Protein AF-A0A5N5SJR6-F1 (afdb_monomer_lite)

Radius of gyration: 28.62 Å; chains: 1; bounding box: 42×32×84 Å

Organism: NCBI:txid96803

Structure (mmCIF, N/CA/C/O backbone):
data_AF-A0A5N5SJR6-F1
#
_entry.id   AF-A0A5N5SJR6-F1
#
loop_
_atom_site.group_PDB
_atom_site.id
_atom_site.type_symbol
_atom_site.label_atom_id
_atom_site.label_alt_id
_atom_site.label_comp_id
_atom_site.label_asym_id
_atom_site.label_entity_id
_atom_site.label_seq_id
_atom_site.pdbx_PDB_ins_code
_atom_site.Cartn_x
_atom_site.Cartn_y
_atom_site.Cartn_z
_atom_site.occupancy
_atom_site.B_iso_or_equiv
_atom_site.auth_seq_id
_atom_site.auth_comp_id
_atom_site.auth_asym_id
_atom_site.auth_atom_id
_atom_site.pdbx_PDB_model_num
ATOM 1 N N . VAL A 1 1 ? -11.155 3.403 -14.614 1.00 34.84 1 VAL A N 1
ATOM 2 C CA . VAL A 1 1 ? -11.148 4.800 -14.122 1.00 34.84 1 VAL A CA 1
ATOM 3 C C . VAL A 1 1 ? -11.220 4.784 -12.597 1.00 34.84 1 VAL A C 1
ATOM 5 O O . VAL A 1 1 ? -12.300 4.815 -12.040 1.00 34.84 1 VAL A O 1
ATOM 8 N N . PHE A 1 2 ? -10.085 4.640 -11.911 1.00 34.28 2 PHE A N 1
ATOM 9 C CA . PHE A 1 2 ? -9.982 4.849 -10.456 1.00 34.28 2 PHE A CA 1
ATOM 10 C C . PHE A 1 2 ? -8.708 5.648 -10.186 1.00 34.28 2 PHE A C 1
ATOM 12 O O . PHE A 1 2 ? -7.776 5.203 -9.528 1.00 34.28 2 PHE A O 1
ATOM 19 N N . SER A 1 3 ? -8.651 6.829 -10.795 1.00 40.31 3 SER A N 1
ATOM 20 C CA . SER A 1 3 ? -7.681 7.877 -10.502 1.00 40.31 3 SER A CA 1
ATOM 21 C C . SER A 1 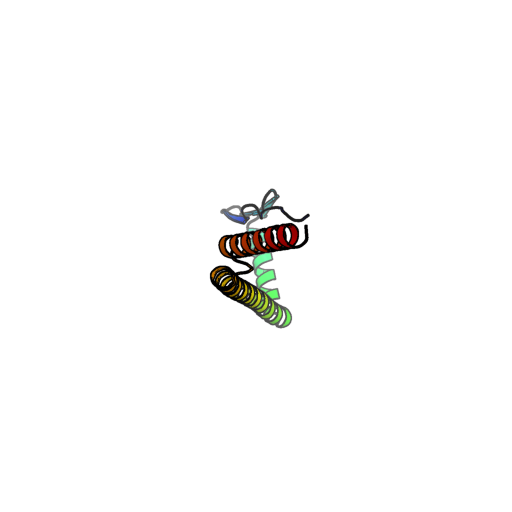3 ? -8.368 8.925 -9.631 1.00 40.31 3 SER A C 1
ATOM 23 O O . SER A 1 3 ? -8.625 10.044 -10.059 1.00 40.31 3 SER A O 1
ATOM 25 N N . SER A 1 4 ? -8.734 8.547 -8.411 1.00 44.34 4 SER A N 1
ATOM 26 C CA . SER A 1 4 ? -8.977 9.519 -7.351 1.00 44.34 4 SER A CA 1
ATOM 27 C C . SER A 1 4 ? -7.799 9.391 -6.407 1.00 44.34 4 SER A C 1
ATOM 29 O O . SER A 1 4 ? -7.738 8.437 -5.628 1.00 44.34 4 SER A O 1
ATOM 31 N N . SER A 1 5 ? -6.832 10.300 -6.540 1.00 51.78 5 SER A N 1
ATOM 32 C CA . SER A 1 5 ? -5.755 10.474 -5.569 1.00 51.78 5 SER A CA 1
ATOM 33 C C . SER A 1 5 ? -6.356 10.380 -4.165 1.00 51.78 5 SER A C 1
ATOM 35 O O . SER A 1 5 ? -7.352 11.066 -3.908 1.00 51.78 5 SER A O 1
ATOM 37 N N . PRO A 1 6 ? -5.845 9.508 -3.279 1.00 59.78 6 PRO A N 1
ATOM 38 C CA . PRO A 1 6 ? -6.377 9.411 -1.934 1.00 59.78 6 PRO A CA 1
ATOM 39 C C . PRO A 1 6 ? -6.119 10.766 -1.282 1.00 59.78 6 PRO A C 1
ATOM 41 O O . PRO A 1 6 ? -4.972 11.131 -1.032 1.00 59.78 6 PRO A O 1
ATOM 44 N N . GLY A 1 7 ? -7.174 11.561 -1.099 1.00 63.53 7 GLY A N 1
ATOM 45 C CA . GLY A 1 7 ? -7.057 12.811 -0.364 1.00 63.53 7 GLY A CA 1
ATOM 46 C C . GLY A 1 7 ? -6.506 12.541 1.041 1.00 63.53 7 GLY A C 1
ATOM 47 O O . GLY A 1 7 ? -6.504 11.388 1.496 1.00 63.53 7 GLY A O 1
ATOM 48 N N . PRO A 1 8 ? -6.016 13.580 1.731 1.00 66.44 8 PRO A N 1
ATOM 49 C CA . PRO A 1 8 ? -5.379 13.414 3.027 1.00 66.44 8 PRO A CA 1
ATOM 50 C C . PRO A 1 8 ? -6.318 12.645 3.962 1.00 66.44 8 PRO A C 1
ATOM 52 O O . PRO A 1 8 ? -7.491 12.983 4.121 1.00 66.44 8 PRO A O 1
ATOM 55 N N . THR A 1 9 ? -5.805 11.540 4.499 1.00 82.56 9 THR A N 1
ATOM 56 C CA . THR A 1 9 ? -6.518 10.703 5.460 1.00 82.56 9 THR A CA 1
ATOM 57 C C . THR A 1 9 ? -5.904 10.959 6.820 1.00 82.56 9 THR A C 1
ATOM 59 O O . THR A 1 9 ? -4.801 10.491 7.094 1.00 82.56 9 THR A O 1
ATOM 62 N N . TYR A 1 10 ? -6.598 11.722 7.655 1.00 86.62 10 TYR A N 1
ATOM 63 C CA . TYR A 1 10 ? -6.167 12.020 9.016 1.00 86.62 10 TYR A CA 1
ATOM 64 C C . TYR A 1 10 ? -7.359 11.978 9.968 1.00 86.62 10 TYR A C 1
ATOM 66 O O . TYR A 1 10 ? -8.518 12.063 9.556 1.00 86.62 10 TYR A O 1
ATOM 74 N N . ALA A 1 11 ? -7.062 11.799 11.251 1.00 88.31 11 ALA A N 1
ATOM 75 C CA . ALA A 1 11 ? -8.048 11.815 12.316 1.00 88.31 11 ALA A CA 1
ATOM 76 C C . ALA A 1 11 ? -7.647 12.870 13.346 1.00 88.31 11 ALA A C 1
ATOM 78 O O . ALA A 1 11 ? -6.474 12.970 13.704 1.00 88.31 11 ALA A O 1
ATOM 79 N N . ILE A 1 12 ? -8.623 13.646 13.802 1.00 91.12 12 ILE A N 1
ATOM 80 C CA . ILE A 1 12 ? -8.474 14.620 14.877 1.00 9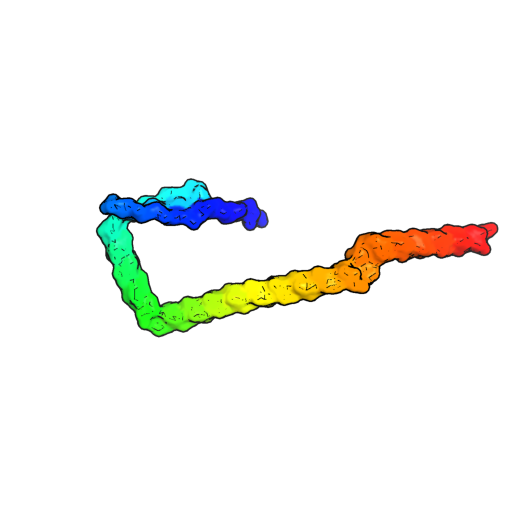1.12 12 ILE A CA 1
ATOM 81 C C . ILE A 1 12 ? -9.135 14.018 16.112 1.00 91.12 12 ILE A C 1
ATOM 83 O O . ILE A 1 12 ? -10.311 13.660 16.067 1.00 91.12 12 ILE A O 1
ATOM 87 N N . LEU A 1 13 ? -8.373 13.894 17.197 1.00 89.94 13 LEU A N 1
ATOM 88 C CA . LEU A 1 13 ? -8.883 13.513 18.511 1.00 89.94 13 LEU A CA 1
ATOM 89 C C . LEU A 1 13 ? -9.139 14.782 19.321 1.00 89.94 13 LEU A C 1
ATOM 91 O O . LEU A 1 13 ? -8.217 15.562 19.554 1.00 89.94 13 LEU A O 1
ATOM 95 N N . SER A 1 14 ? -10.380 14.975 19.749 1.00 89.38 14 SER A N 1
ATOM 96 C CA . SER A 1 14 ? -10.786 16.020 20.684 1.00 89.38 14 SER A CA 1
ATOM 97 C C . SER A 1 14 ? -11.376 15.394 21.951 1.00 89.38 14 SER A C 1
ATOM 99 O O . SER A 1 14 ? -11.602 14.186 22.023 1.00 89.38 14 SER A O 1
ATOM 101 N N . LYS A 1 15 ? -11.640 16.228 22.962 1.00 85.75 15 LYS A N 1
ATOM 102 C CA . LYS A 1 15 ? -12.326 15.825 24.203 1.00 85.75 15 LYS A CA 1
ATOM 103 C C . LYS A 1 15 ? -13.805 15.462 23.981 1.00 85.75 15 LYS A C 1
ATOM 105 O O . LYS A 1 15 ? -14.448 14.900 24.857 1.00 85.75 15 LYS A O 1
ATOM 110 N N . GLU A 1 16 ? -14.359 15.827 22.832 1.00 87.88 16 GLU A N 1
ATOM 111 C CA . GLU A 1 16 ? -15.759 15.568 22.481 1.00 87.88 16 GLU A CA 1
ATOM 112 C C . GLU A 1 16 ? -15.885 14.306 21.616 1.00 87.88 16 GLU A C 1
ATOM 114 O O . GLU A 1 16 ? -16.909 13.617 21.637 1.00 87.88 16 GLU A O 1
ATOM 119 N N . GLY A 1 17 ? -14.832 13.957 20.874 1.00 90.31 17 GLY A N 1
ATOM 120 C CA . GLY A 1 17 ? -14.838 12.787 20.015 1.00 90.31 17 GLY A CA 1
ATOM 121 C C . GLY A 1 17 ? -13.698 12.746 19.010 1.00 90.31 17 GLY A C 1
ATOM 122 O O . GLY A 1 17 ? -12.676 13.416 19.138 1.00 90.31 17 GLY A O 1
ATOM 123 N N . VAL A 1 18 ? -13.882 11.913 17.991 1.00 91.19 18 VAL A N 1
ATOM 124 C CA . VAL A 1 18 ? -12.918 11.707 16.914 1.00 91.19 18 VAL A CA 1
ATOM 125 C C . VAL A 1 18 ? -13.543 12.126 15.594 1.00 91.19 18 VAL A C 1
ATOM 127 O O . VAL A 1 18 ? -14.553 11.566 15.167 1.00 91.19 18 VAL A O 1
ATOM 130 N N . THR A 1 19 ? -12.901 13.074 14.916 1.00 92.62 19 THR A N 1
ATOM 131 C CA . THR A 1 19 ? -13.261 13.486 13.557 1.00 92.62 19 THR A CA 1
ATOM 132 C C . THR A 1 19 ? -12.317 12.817 12.576 1.00 92.62 19 THR A C 1
ATOM 134 O O . THR A 1 19 ? -11.111 13.064 12.591 1.00 92.62 19 THR A O 1
ATOM 137 N N . ARG A 1 20 ? -12.845 11.970 11.698 1.00 88.38 20 ARG A N 1
ATOM 138 C CA . ARG A 1 20 ? -12.086 11.303 10.644 1.00 88.38 20 ARG A CA 1
ATOM 139 C C . ARG A 1 20 ? -12.334 12.001 9.317 1.00 88.38 20 ARG A C 1
ATOM 141 O O . ARG A 1 20 ? -13.466 12.079 8.854 1.00 88.38 20 ARG A O 1
ATOM 148 N N . VAL A 1 21 ? -11.258 12.431 8.668 1.00 88.50 21 VAL A N 1
ATOM 149 C CA . VAL A 1 21 ? -11.300 12.988 7.316 1.00 88.50 21 VAL A CA 1
ATOM 150 C C . VAL A 1 21 ? -10.750 11.944 6.349 1.00 88.50 21 VAL A C 1
ATOM 152 O O . VAL A 1 21 ? -9.632 11.457 6.511 1.00 88.50 21 VAL A O 1
ATOM 155 N N . PHE A 1 22 ? -11.550 11.560 5.356 1.00 85.88 22 PHE A N 1
ATOM 156 C CA . PHE A 1 22 ? -11.159 10.654 4.279 1.00 85.88 22 PHE A CA 1
ATOM 157 C C . PHE A 1 22 ? -11.477 11.292 2.926 1.00 85.88 22 PHE A C 1
ATOM 159 O O . PHE A 1 22 ? -12.584 11.177 2.389 1.00 85.88 22 PHE A O 1
ATOM 166 N N . GLY A 1 23 ? -10.492 11.997 2.366 1.00 84.38 23 GLY A N 1
ATOM 167 C CA . GLY A 1 23 ? -10.669 12.748 1.128 1.00 84.38 23 GLY A CA 1
ATOM 168 C C . GLY A 1 23 ? -11.720 13.845 1.288 1.00 84.38 23 GLY A C 1
ATOM 169 O O . GLY A 1 23 ? -11.471 14.834 1.962 1.00 84.38 23 GLY A O 1
ATOM 170 N N . LYS A 1 24 ? -12.889 13.672 0.661 1.00 81.69 24 LYS A N 1
ATOM 171 C CA . LYS A 1 24 ? -14.019 14.617 0.754 1.00 81.69 24 LYS A CA 1
ATOM 172 C C . LYS A 1 24 ? -15.053 14.248 1.826 1.00 81.69 24 LYS A C 1
ATOM 174 O O . LYS A 1 24 ? -16.037 14.961 1.976 1.00 81.69 24 LYS A O 1
ATOM 179 N N . LYS A 1 25 ? -14.876 13.122 2.524 1.00 84.94 25 LYS A N 1
ATOM 180 C CA . LYS A 1 25 ? -15.792 12.670 3.578 1.00 84.94 25 LYS A CA 1
ATOM 181 C C . LYS A 1 25 ? -15.242 13.049 4.945 1.00 84.94 25 LYS A C 1
ATOM 183 O O . LYS A 1 25 ? -14.057 12.836 5.201 1.00 84.94 25 LYS A O 1
ATOM 188 N N . VAL A 1 26 ? -16.108 13.584 5.795 1.00 87.75 26 VAL A N 1
ATOM 189 C CA . VAL A 1 26 ? -15.813 13.907 7.190 1.00 87.75 26 VAL A CA 1
ATOM 190 C C . VAL A 1 26 ? -16.833 13.170 8.041 1.00 87.75 26 VAL A C 1
ATOM 192 O O . VAL A 1 26 ? -18.025 13.436 7.927 1.00 87.75 26 VAL A O 1
ATOM 195 N N . ASP A 1 27 ? -16.353 12.247 8.866 1.00 89.38 27 ASP A N 1
ATOM 196 C CA . ASP A 1 27 ? -17.174 11.484 9.799 1.00 89.38 27 ASP A CA 1
ATOM 197 C C . ASP A 1 27 ? -16.801 11.895 11.226 1.00 89.38 27 ASP A C 1
ATOM 199 O O . ASP A 1 27 ? -15.616 11.964 11.562 1.00 89.38 27 ASP A O 1
ATOM 203 N N . PHE A 1 28 ? -17.796 12.151 12.072 1.00 91.31 28 PHE A N 1
ATOM 204 C CA . PHE A 1 28 ? -17.595 12.431 13.493 1.00 91.31 28 PHE A CA 1
ATOM 205 C C . PHE A 1 28 ? -18.162 11.295 14.339 1.00 91.31 28 PHE A C 1
ATOM 207 O O . PHE A 1 28 ? -19.283 10.836 14.116 1.00 91.31 28 PHE A O 1
ATOM 214 N N . VAL A 1 29 ? -17.384 10.849 15.321 1.00 91.62 29 VAL A N 1
ATOM 215 C CA . VAL A 1 29 ? -17.781 9.828 16.291 1.00 91.62 29 VAL A CA 1
ATOM 216 C C . VAL A 1 29 ? -17.600 10.410 17.684 1.00 91.62 29 VAL A C 1
ATOM 218 O O . VAL A 1 29 ? -16.521 10.903 18.009 1.00 91.62 29 VAL A O 1
ATOM 221 N N . THR A 1 30 ? -18.639 10.339 18.515 1.00 93.38 30 THR A N 1
ATOM 222 C CA . THR A 1 30 ? -18.567 10.794 19.910 1.00 93.38 30 THR A CA 1
ATOM 223 C C . THR A 1 30 ? -17.544 9.979 20.699 1.00 93.38 30 THR A C 1
ATOM 225 O O . THR A 1 30 ? -17.277 8.813 20.388 1.00 93.38 30 THR A O 1
ATOM 228 N N . GLN A 1 31 ? -16.967 10.574 21.744 1.00 91.56 31 GLN A N 1
ATOM 229 C CA . GLN A 1 31 ? -15.929 9.909 22.533 1.00 91.56 31 GLN A CA 1
ATOM 230 C C . GLN A 1 31 ? -16.401 8.582 23.154 1.00 91.56 31 GLN A C 1
ATOM 232 O O . GLN A 1 31 ? -15.676 7.590 23.105 1.00 91.56 31 GLN A O 1
ATOM 237 N N . GLU A 1 32 ? -17.622 8.536 23.687 1.00 91.88 32 GLU A N 1
ATOM 238 C CA . GLU A 1 32 ? -18.213 7.331 24.287 1.00 91.88 32 GLU A CA 1
ATOM 239 C C . GLU A 1 32 ? -18.303 6.187 23.275 1.00 91.88 32 GLU A C 1
ATOM 241 O O . GLU A 1 32 ? -17.773 5.095 23.499 1.00 91.88 32 GLU A O 1
ATOM 246 N N . ARG A 1 33 ? -18.878 6.478 22.105 1.00 92.75 33 ARG A N 1
ATOM 247 C CA . ARG A 1 33 ? -19.014 5.513 21.017 1.00 92.75 33 ARG A CA 1
ATOM 248 C C . ARG A 1 33 ? -17.654 5.041 20.512 1.00 92.75 33 ARG A C 1
ATOM 250 O O . ARG A 1 33 ? -17.458 3.848 20.293 1.00 92.75 33 ARG A O 1
ATOM 257 N N . PHE A 1 34 ? -16.687 5.946 20.380 1.00 90.06 34 PHE A N 1
ATOM 258 C CA . PHE A 1 34 ? -15.335 5.595 19.952 1.00 90.06 34 PHE A CA 1
ATOM 259 C C . PHE A 1 34 ? -14.647 4.634 20.936 1.00 90.06 34 PHE A C 1
ATOM 261 O O . PHE A 1 34 ? -13.973 3.684 20.523 1.00 90.06 34 PHE A O 1
ATOM 268 N N . ILE A 1 35 ? -14.839 4.839 22.242 1.00 91.75 35 ILE A N 1
ATOM 269 C CA . ILE A 1 35 ? -14.316 3.945 23.283 1.00 91.75 35 ILE A CA 1
ATOM 270 C C . ILE A 1 35 ? -14.959 2.557 23.174 1.00 91.75 35 ILE A C 1
ATOM 272 O O . ILE A 1 35 ? -14.253 1.546 23.258 1.00 91.75 35 ILE A O 1
ATOM 276 N N . GLU A 1 36 ? -16.274 2.480 22.974 1.00 94.19 36 GLU A N 1
ATOM 277 C CA . GLU A 1 36 ? -16.989 1.209 22.810 1.00 94.19 36 GLU A CA 1
ATOM 278 C C . GLU A 1 36 ? -16.556 0.449 21.556 1.00 94.19 36 GLU A C 1
ATOM 280 O O . GLU A 1 36 ? -16.191 -0.729 21.641 1.00 94.19 36 GLU A O 1
ATOM 285 N N . GLU A 1 37 ? -16.506 1.129 20.411 1.00 91.94 37 GLU A N 1
ATOM 286 C CA . GLU A 1 37 ? -16.038 0.558 19.148 1.00 91.94 37 GLU A CA 1
ATOM 287 C C . GLU A 1 37 ? -14.595 0.049 19.281 1.00 91.94 37 GLU A C 1
ATOM 289 O O . GLU A 1 37 ? -14.273 -1.055 18.834 1.00 91.94 37 GLU A O 1
ATOM 294 N N . THR A 1 38 ? -13.737 0.786 19.994 1.00 90.19 38 THR A N 1
ATOM 295 C CA . THR A 1 38 ? -12.356 0.370 20.274 1.00 90.19 38 THR A CA 1
ATOM 296 C C . THR A 1 38 ? -12.302 -0.875 21.163 1.00 90.19 38 THR A C 1
ATOM 298 O O . THR A 1 38 ? -11.529 -1.802 20.896 1.00 90.19 38 THR A O 1
ATOM 301 N N . LYS A 1 39 ? -13.133 -0.958 22.212 1.00 94.56 39 LYS A N 1
ATOM 302 C CA . LYS A 1 39 ? -13.234 -2.159 23.062 1.00 94.56 39 LYS A CA 1
ATOM 303 C C . LYS A 1 39 ? -13.686 -3.369 22.246 1.00 94.56 39 LYS A C 1
ATOM 305 O O . LYS A 1 39 ? -13.094 -4.443 22.379 1.00 94.56 39 LYS A O 1
ATOM 310 N N . PHE A 1 40 ? -14.694 -3.203 21.394 1.00 92.44 40 PHE A N 1
ATOM 311 C CA . PHE A 1 40 ? -15.204 -4.272 20.539 1.00 92.44 40 PHE A CA 1
ATOM 312 C C . PHE A 1 40 ? -14.152 -4.733 19.525 1.00 92.44 40 PHE A C 1
ATOM 314 O O . PHE A 1 40 ? -13.868 -5.929 19.423 1.00 92.44 40 PHE A O 1
ATOM 321 N N . PHE A 1 41 ? -13.482 -3.790 18.862 1.00 89.88 41 PHE A N 1
ATOM 322 C CA . PHE A 1 41 ? -12.380 -4.071 17.946 1.00 89.88 41 PHE A CA 1
ATOM 323 C C . PHE A 1 41 ? -11.256 -4.863 18.628 1.00 89.88 41 PHE A C 1
ATOM 325 O O . PHE A 1 41 ? -10.776 -5.867 18.096 1.00 89.88 41 PHE A O 1
ATOM 332 N N . ASN A 1 42 ? -10.879 -4.474 19.849 1.00 89.38 42 ASN A N 1
ATOM 333 C CA . ASN A 1 42 ? -9.864 -5.182 20.624 1.00 89.38 42 ASN A CA 1
ATOM 334 C C . ASN A 1 42 ? -10.276 -6.617 20.976 1.00 89.38 42 ASN A C 1
ATOM 336 O O . ASN A 1 42 ? -9.417 -7.499 20.991 1.00 89.38 42 ASN A O 1
ATOM 340 N N . ARG A 1 43 ? -11.566 -6.877 21.230 1.00 91.94 43 ARG A N 1
ATOM 341 C CA . ARG A 1 43 ? -12.087 -8.238 21.446 1.00 91.94 43 ARG A CA 1
ATOM 342 C C . ARG A 1 43 ? -12.044 -9.060 20.161 1.00 91.94 43 ARG A C 1
ATOM 344 O O . ARG A 1 43 ? -11.513 -10.167 20.183 1.00 91.94 43 ARG A O 1
ATOM 351 N N . LEU A 1 44 ? -12.506 -8.507 19.038 1.00 89.06 44 LEU A N 1
ATOM 352 C CA . LEU A 1 44 ? -12.453 -9.181 17.736 1.00 89.06 44 LEU A CA 1
ATOM 353 C C . LEU A 1 44 ? -11.022 -9.544 17.334 1.00 89.06 44 LEU A C 1
ATOM 355 O O . LEU A 1 44 ? -10.768 -10.645 16.854 1.00 89.06 44 LEU A O 1
ATOM 359 N N . ARG A 1 45 ? -10.058 -8.655 17.593 1.00 85.38 45 ARG A N 1
ATOM 360 C CA . ARG A 1 45 ? -8.645 -8.888 17.268 1.00 85.38 45 ARG A CA 1
ATOM 361 C C . ARG A 1 45 ? -8.031 -10.073 18.027 1.00 85.38 45 ARG A C 1
ATOM 363 O O . ARG A 1 45 ? -7.045 -10.635 17.556 1.00 85.38 45 ARG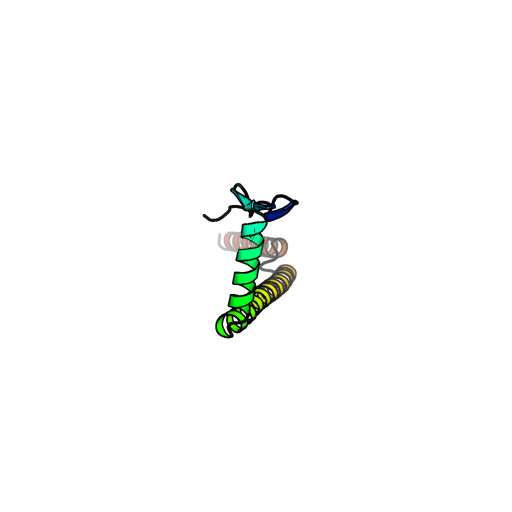 A O 1
ATOM 370 N N . LYS A 1 46 ? -8.596 -10.466 19.178 1.00 87.75 46 LYS A N 1
ATOM 371 C CA . LYS A 1 46 ? -8.153 -11.648 19.942 1.00 87.75 46 LYS A CA 1
ATOM 372 C C . LYS A 1 46 ? -8.588 -12.967 19.304 1.00 87.75 46 LYS A C 1
ATOM 374 O O . LYS A 1 46 ? -7.983 -13.994 19.590 1.00 87.75 46 LYS A O 1
ATOM 379 N N . ILE A 1 47 ? -9.603 -12.958 18.441 1.00 91.62 47 ILE A N 1
ATOM 380 C CA . ILE A 1 47 ? -10.043 -14.162 17.735 1.00 91.62 47 ILE A CA 1
ATOM 381 C C . ILE A 1 47 ? -8.928 -14.588 16.773 1.00 91.62 47 ILE A C 1
ATOM 383 O O . ILE A 1 47 ? -8.483 -13.815 15.919 1.00 91.62 47 ILE A O 1
ATOM 387 N N . ASN A 1 48 ? -8.491 -15.843 16.899 1.00 87.50 48 ASN A N 1
ATOM 388 C CA . ASN A 1 48 ? -7.348 -16.385 16.163 1.00 87.50 48 ASN A CA 1
ATOM 389 C C . ASN A 1 48 ? -7.463 -16.187 14.647 1.00 87.50 48 ASN A C 1
ATOM 391 O O . ASN A 1 48 ? -6.485 -15.797 14.011 1.00 87.50 48 ASN A O 1
ATOM 395 N N . PHE A 1 49 ? -8.657 -16.375 14.081 1.00 90.12 49 PHE A N 1
ATOM 396 C CA . PHE A 1 49 ? -8.918 -16.137 12.662 1.00 90.12 49 PHE A CA 1
ATOM 397 C C . PHE A 1 49 ? -8.497 -14.727 12.221 1.00 90.12 49 PHE A C 1
ATOM 399 O O . PHE A 1 49 ? -7.705 -14.578 11.288 1.00 90.12 49 PHE A O 1
ATOM 406 N N . PHE A 1 50 ? -8.958 -13.689 12.929 1.00 84.25 50 PHE A N 1
ATOM 407 C CA . PHE A 1 50 ? -8.608 -12.308 12.604 1.00 84.25 50 PHE A CA 1
ATOM 408 C C . PHE A 1 50 ? -7.122 -12.034 12.833 1.00 84.25 50 PHE A C 1
ATOM 410 O O . PHE A 1 50 ? -6.507 -11.357 12.012 1.00 84.25 50 PHE A O 1
ATOM 417 N N . ARG A 1 51 ? -6.510 -12.608 13.876 1.00 84.44 51 ARG A N 1
ATOM 418 C CA . ARG A 1 51 ? -5.063 -12.489 14.119 1.00 84.44 51 ARG A CA 1
ATOM 419 C C . ARG A 1 51 ? -4.240 -13.014 12.938 1.00 84.44 51 ARG A C 1
ATOM 421 O O . ARG A 1 51 ? -3.375 -12.300 12.429 1.00 84.44 51 ARG A O 1
ATOM 428 N N . TYR A 1 52 ? -4.535 -14.226 12.464 1.00 88.75 52 TYR A N 1
ATOM 429 C CA . TYR A 1 52 ? -3.845 -14.814 11.311 1.00 88.75 52 TYR A CA 1
ATOM 430 C C . TYR A 1 52 ? -4.141 -14.057 10.017 1.00 88.75 52 TYR A C 1
ATOM 432 O O . TYR A 1 52 ? -3.238 -13.838 9.208 1.00 88.75 52 TYR A O 1
ATOM 440 N N . TYR A 1 53 ? -5.382 -13.605 9.835 1.00 89.50 53 TYR A N 1
ATOM 441 C CA . TYR A 1 53 ? -5.760 -12.802 8.680 1.00 89.50 53 TYR A CA 1
ATOM 442 C C . TYR A 1 53 ? -4.995 -11.476 8.625 1.00 89.50 53 TYR A C 1
ATOM 444 O O . TYR A 1 53 ? -4.450 -11.135 7.575 1.00 89.50 53 TYR A O 1
ATOM 452 N N . TYR A 1 54 ? -4.891 -10.751 9.743 1.00 86.06 54 TYR A N 1
ATOM 453 C CA . TYR A 1 54 ? -4.125 -9.507 9.817 1.00 86.06 54 TYR A CA 1
ATOM 454 C C . TYR A 1 54 ? -2.650 -9.739 9.498 1.00 86.06 54 TYR A C 1
ATOM 456 O O . TYR A 1 54 ? -2.092 -9.012 8.678 1.00 86.06 54 TYR A O 1
ATOM 464 N N . LEU A 1 55 ? -2.039 -10.780 10.071 1.00 88.44 55 LEU A N 1
ATOM 465 C CA . LEU A 1 55 ? -0.647 -11.123 9.787 1.00 88.44 55 LEU A CA 1
ATOM 466 C C . LEU A 1 55 ? -0.442 -11.434 8.298 1.00 88.44 55 LEU A C 1
ATOM 468 O O . LEU A 1 55 ? 0.459 -10.883 7.666 1.00 88.44 55 LEU A O 1
ATOM 472 N N . ARG A 1 56 ? -1.326 -12.249 7.707 1.00 89.06 56 ARG A N 1
ATOM 473 C CA . ARG A 1 56 ? -1.294 -12.578 6.276 1.00 89.06 56 ARG A CA 1
ATOM 474 C C . ARG A 1 56 ? -1.497 -11.340 5.405 1.00 89.06 56 ARG A C 1
ATOM 476 O O . ARG A 1 56 ? -0.804 -11.188 4.404 1.00 89.06 56 ARG A O 1
ATOM 483 N N . LYS A 1 57 ? -2.423 -10.450 5.761 1.00 91.75 57 LYS A N 1
ATOM 484 C CA . LYS A 1 57 ? -2.688 -9.209 5.022 1.00 91.75 57 LYS A CA 1
ATOM 485 C C . LYS A 1 57 ? -1.472 -8.284 5.050 1.00 91.75 57 LYS A C 1
ATOM 487 O O . LYS A 1 57 ? -1.057 -7.810 3.994 1.00 91.75 57 LYS A O 1
ATOM 492 N N . SER A 1 58 ? -0.871 -8.084 6.222 1.00 89.69 58 SER A N 1
ATOM 493 C CA . SER A 1 58 ? 0.359 -7.301 6.383 1.00 89.69 58 SER A CA 1
ATOM 494 C C . SER A 1 58 ? 1.515 -7.907 5.589 1.00 89.69 58 SER A C 1
ATOM 496 O O . SER A 1 58 ? 2.186 -7.195 4.843 1.00 89.69 58 SER A O 1
ATOM 498 N N . TRP A 1 59 ? 1.687 -9.230 5.654 1.00 87.75 59 TRP A N 1
ATOM 499 C CA . TRP A 1 59 ? 2.678 -9.954 4.858 1.00 87.75 59 TRP A CA 1
ATOM 500 C C . TRP A 1 59 ? 2.469 -9.770 3.351 1.00 87.75 59 TRP A C 1
ATOM 502 O O . TRP A 1 59 ? 3.417 -9.495 2.622 1.00 87.75 59 TRP A O 1
ATOM 512 N N . LEU A 1 60 ? 1.230 -9.883 2.862 1.00 93.56 60 LEU A N 1
ATOM 513 C CA . LEU A 1 60 ? 0.917 -9.699 1.444 1.00 93.56 60 LEU A CA 1
ATOM 514 C C . LEU A 1 60 ? 1.213 -8.273 0.971 1.00 93.56 60 LEU A C 1
ATOM 516 O O . LEU A 1 60 ? 1.740 -8.102 -0.128 1.00 93.56 60 LEU A O 1
ATOM 520 N N . LEU A 1 61 ? 0.897 -7.261 1.781 1.00 94.56 61 LEU A N 1
ATOM 521 C CA . LEU A 1 61 ? 1.214 -5.864 1.477 1.00 94.56 61 LEU A CA 1
ATOM 522 C C . LEU A 1 61 ? 2.726 -5.631 1.432 1.00 94.56 61 LEU A C 1
ATOM 524 O O . LEU A 1 61 ? 3.226 -5.068 0.459 1.00 94.56 61 LEU A O 1
ATOM 528 N N . TRP A 1 62 ? 3.457 -6.129 2.430 1.00 91.56 62 TRP A N 1
ATOM 529 C CA . TRP A 1 62 ? 4.917 -6.059 2.471 1.00 91.56 62 TRP A CA 1
ATOM 530 C C . TRP A 1 62 ? 5.550 -6.757 1.263 1.00 91.56 62 TRP A C 1
ATOM 532 O O . TRP A 1 62 ? 6.344 -6.158 0.539 1.00 91.56 62 TRP A O 1
ATOM 542 N N . ARG A 1 63 ? 5.117 -7.988 0.964 1.00 93.94 63 ARG A N 1
ATOM 543 C CA . ARG A 1 63 ? 5.603 -8.771 -0.178 1.00 93.94 63 ARG A CA 1
ATOM 544 C C . ARG A 1 63 ? 5.341 -8.060 -1.502 1.00 93.94 63 ARG A C 1
ATOM 546 O O . ARG A 1 63 ? 6.210 -8.065 -2.371 1.00 93.94 63 ARG A O 1
ATOM 553 N N . ARG A 1 64 ? 4.160 -7.452 -1.672 1.00 94.44 64 ARG A N 1
ATOM 554 C CA . ARG A 1 64 ? 3.837 -6.640 -2.857 1.00 94.44 64 ARG A CA 1
ATOM 555 C C . ARG A 1 64 ? 4.758 -5.430 -2.960 1.00 94.44 64 ARG A C 1
ATOM 557 O O . ARG A 1 64 ? 5.325 -5.224 -4.023 1.00 94.44 64 ARG A O 1
ATOM 564 N N . SER A 1 65 ? 4.953 -4.690 -1.868 1.00 93.75 65 SER A N 1
ATOM 565 C CA . SER A 1 65 ? 5.837 -3.519 -1.831 1.00 93.75 65 SER A CA 1
ATOM 566 C C . SER A 1 65 ? 7.274 -3.876 -2.230 1.00 93.75 65 SER A C 1
ATOM 568 O O . SER A 1 65 ? 7.838 -3.269 -3.140 1.00 93.75 65 SER A O 1
ATOM 570 N N . ILE A 1 66 ? 7.832 -4.941 -1.645 1.00 94.69 66 ILE A N 1
ATOM 571 C CA . ILE A 1 66 ? 9.178 -5.422 -1.984 1.00 94.69 66 ILE A CA 1
ATOM 572 C C . ILE A 1 66 ? 9.266 -5.884 -3.432 1.00 94.69 66 ILE A C 1
ATOM 574 O O . ILE A 1 66 ? 10.218 -5.536 -4.130 1.00 94.69 66 ILE A O 1
ATOM 578 N N . ARG A 1 67 ? 8.287 -6.662 -3.908 1.00 94.69 67 ARG A N 1
ATOM 579 C CA . ARG A 1 67 ? 8.281 -7.133 -5.297 1.00 94.69 67 ARG A CA 1
ATOM 580 C C . ARG A 1 67 ? 8.251 -5.955 -6.267 1.00 94.69 67 ARG A C 1
ATOM 582 O O . ARG A 1 67 ? 9.032 -5.953 -7.212 1.00 94.69 67 ARG A O 1
ATOM 589 N N . SER A 1 68 ? 7.398 -4.963 -6.023 1.00 93.75 68 SER A N 1
ATOM 590 C CA . SER A 1 68 ? 7.325 -3.754 -6.844 1.00 93.75 68 SER A CA 1
ATOM 591 C C . SER A 1 68 ? 8.647 -2.993 -6.841 1.00 93.75 68 SER A C 1
ATOM 593 O O . SER A 1 68 ? 9.129 -2.626 -7.907 1.00 93.75 68 SER A O 1
ATOM 595 N N . ARG A 1 69 ? 9.283 -2.831 -5.672 1.00 94.44 69 ARG A N 1
ATOM 596 C CA . ARG A 1 69 ? 10.598 -2.188 -5.564 1.00 94.44 69 ARG A CA 1
ATOM 597 C C . ARG A 1 69 ? 11.663 -2.920 -6.381 1.00 94.44 69 ARG A C 1
ATOM 599 O O . ARG A 1 69 ? 12.371 -2.289 -7.156 1.00 94.44 69 ARG A O 1
ATOM 606 N N . ARG A 1 70 ? 11.740 -4.246 -6.255 1.00 93.62 70 ARG A N 1
ATOM 607 C CA . ARG A 1 70 ? 12.732 -5.055 -6.975 1.00 93.62 70 ARG A CA 1
ATOM 608 C C . ARG A 1 70 ? 12.515 -5.021 -8.488 1.00 93.62 70 ARG A C 1
ATOM 610 O O . ARG A 1 70 ? 13.478 -4.948 -9.241 1.00 93.62 70 ARG A O 1
ATOM 617 N N . ILE A 1 71 ? 11.258 -5.057 -8.938 1.00 93.50 71 ILE A N 1
ATOM 618 C CA . ILE A 1 71 ? 10.920 -4.904 -10.361 1.00 93.50 71 ILE A CA 1
ATOM 619 C C . ILE A 1 71 ? 11.357 -3.527 -10.862 1.00 93.50 71 ILE A C 1
ATOM 621 O O . ILE A 1 71 ? 11.940 -3.440 -11.937 1.00 93.50 71 ILE A O 1
ATOM 625 N N . GLU A 1 72 ? 11.115 -2.467 -10.092 1.00 93.06 72 GLU A N 1
ATOM 626 C CA . GLU A 1 72 ? 11.499 -1.108 -10.475 1.00 93.06 72 GLU A CA 1
ATOM 627 C C . GLU A 1 72 ? 13.025 -0.939 -10.549 1.00 93.06 72 GLU A C 1
ATOM 629 O O . GLU A 1 72 ? 13.535 -0.343 -11.493 1.00 93.06 72 GLU A O 1
ATOM 634 N N . GLU A 1 73 ? 13.772 -1.521 -9.609 1.00 91.56 73 GLU A N 1
ATOM 635 C CA . GLU A 1 73 ? 15.241 -1.547 -9.640 1.00 91.56 73 GLU A CA 1
ATOM 636 C C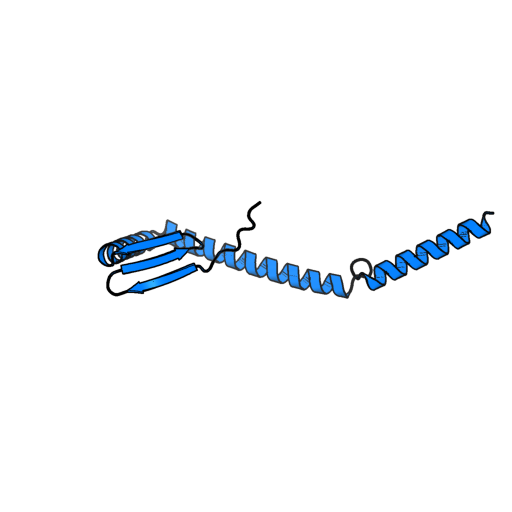 . GLU A 1 73 ? 15.768 -2.265 -10.892 1.00 91.56 73 GLU A C 1
ATO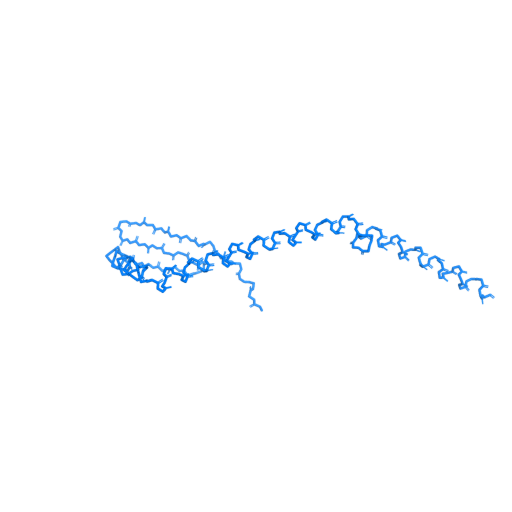M 638 O O . GLU A 1 73 ? 16.598 -1.719 -11.621 1.00 91.56 73 GLU A O 1
ATOM 643 N N . VAL A 1 74 ? 15.234 -3.450 -11.205 1.00 88.88 74 VAL A N 1
ATOM 644 C CA . VAL A 1 74 ? 15.601 -4.195 -12.420 1.00 88.88 74 VAL A CA 1
ATOM 645 C C . VAL A 1 74 ? 15.220 -3.417 -13.679 1.00 88.88 74 VAL A C 1
ATOM 647 O O . VAL A 1 74 ? 16.012 -3.334 -14.612 1.00 88.88 74 VAL A O 1
ATOM 650 N N . LYS A 1 75 ? 14.039 -2.794 -13.708 1.00 87.50 75 LYS A N 1
ATOM 651 C CA . LYS A 1 75 ? 13.576 -1.977 -14.834 1.00 87.50 75 LYS A CA 1
ATOM 652 C C . LYS A 1 75 ? 14.501 -0.789 -15.085 1.00 87.50 75 LYS A C 1
ATOM 654 O O . LYS A 1 75 ? 14.828 -0.522 -16.242 1.00 87.50 75 LYS A O 1
ATOM 659 N N . LYS A 1 76 ? 14.958 -0.107 -14.031 1.00 86.38 76 LYS A N 1
ATOM 660 C CA . LYS A 1 76 ? 15.956 0.968 -14.139 1.00 86.38 76 LYS A CA 1
ATOM 661 C C . LYS A 1 76 ? 17.265 0.449 -14.727 1.00 86.38 76 LYS A C 1
ATOM 663 O O . LYS A 1 76 ? 17.766 1.048 -15.672 1.00 86.38 76 LYS A O 1
ATOM 668 N N . ASN A 1 77 ? 17.749 -0.691 -14.237 1.00 85.94 77 ASN A N 1
ATOM 669 C CA . ASN A 1 77 ? 19.002 -1.292 -14.693 1.00 85.94 77 ASN A CA 1
ATOM 670 C C . ASN A 1 77 ? 18.945 -1.762 -16.164 1.00 85.94 77 ASN A C 1
ATOM 672 O O . ASN A 1 77 ? 19.863 -1.547 -16.952 1.00 85.94 77 ASN A O 1
ATOM 676 N N . ILE A 1 78 ? 17.824 -2.362 -16.576 1.00 84.06 78 ILE A N 1
ATOM 677 C CA . ILE A 1 78 ? 17.593 -2.739 -17.979 1.00 84.06 78 ILE A CA 1
ATOM 678 C C . ILE A 1 78 ? 17.509 -1.486 -18.854 1.00 84.06 78 ILE A C 1
ATOM 680 O O . ILE A 1 78 ? 18.072 -1.458 -19.943 1.00 84.06 78 ILE A O 1
ATOM 684 N N . SER A 1 79 ? 16.845 -0.430 -18.380 1.00 80.12 79 SER A N 1
ATOM 685 C CA . SER A 1 79 ? 16.700 0.811 -19.148 1.00 80.12 79 SER A CA 1
ATOM 686 C C . SER A 1 79 ? 18.031 1.539 -19.366 1.00 80.12 79 SER A C 1
ATOM 688 O O . SER A 1 79 ? 18.192 2.194 -20.395 1.00 80.12 79 SER A O 1
ATOM 690 N N . SER A 1 80 ? 18.991 1.422 -18.440 1.00 76.56 80 SER A N 1
ATOM 691 C CA . SER A 1 80 ? 20.330 2.005 -18.594 1.00 76.56 80 SER A CA 1
ATOM 692 C C . SER A 1 80 ? 21.240 1.198 -19.518 1.00 76.56 80 SER A C 1
ATOM 694 O O . SER A 1 80 ? 22.022 1.797 -20.255 1.00 76.56 80 SER A O 1
ATOM 696 N N . HIS A 1 81 ? 21.149 -0.135 -19.504 1.00 72.25 81 HIS A N 1
ATOM 697 C CA . HIS A 1 81 ? 22.100 -0.999 -20.217 1.00 72.25 81 HIS A CA 1
ATOM 698 C C . HIS A 1 81 ? 21.597 -1.553 -21.550 1.00 72.25 81 HIS A C 1
ATOM 700 O O . HIS A 1 81 ? 22.405 -1.920 -22.400 1.00 72.25 81 HIS A O 1
ATOM 706 N N . PHE A 1 82 ? 20.285 -1.613 -21.774 1.00 76.19 82 PHE A N 1
ATOM 707 C CA . PHE A 1 82 ? 19.739 -2.232 -22.975 1.00 76.19 82 PHE A CA 1
ATOM 708 C C . PHE A 1 82 ? 19.535 -1.209 -24.099 1.00 76.19 82 PHE A C 1
ATOM 710 O O . PHE A 1 82 ? 18.706 -0.300 -24.006 1.00 76.19 82 PHE A O 1
ATOM 717 N N . LEU A 1 83 ? 20.271 -1.391 -25.198 1.00 64.56 83 LEU A N 1
ATOM 718 C CA . LEU A 1 83 ? 20.315 -0.484 -26.353 1.00 64.56 83 LEU A CA 1
ATOM 719 C C . LEU A 1 83 ? 18.940 -0.221 -26.992 1.00 64.56 83 LEU A C 1
ATOM 721 O O . LEU A 1 83 ? 18.699 0.869 -27.499 1.00 64.56 83 LEU A O 1
ATOM 725 N N . LEU A 1 84 ? 18.020 -1.192 -26.942 1.00 66.31 84 LEU A N 1
ATOM 726 C CA . LEU A 1 84 ? 16.671 -1.040 -27.505 1.00 66.31 84 LEU A CA 1
ATOM 727 C C . LEU A 1 84 ? 15.726 -0.233 -26.603 1.00 66.31 84 LEU A C 1
ATOM 729 O O . LEU A 1 84 ? 14.762 0.350 -27.098 1.00 66.31 84 LEU A O 1
ATOM 733 N N . VAL A 1 85 ? 15.983 -0.193 -25.291 1.00 68.19 85 VAL A N 1
ATOM 734 C CA . VAL A 1 85 ? 15.171 0.572 -24.328 1.00 68.19 85 VAL A CA 1
ATOM 735 C C . VAL A 1 85 ? 15.732 1.986 -24.155 1.00 68.19 85 VAL A C 1
ATOM 737 O O . VAL A 1 85 ? 14.968 2.931 -23.960 1.00 68.19 85 VAL A O 1
ATOM 740 N N . ASN A 1 86 ? 17.047 2.166 -24.297 1.00 75.62 86 ASN A N 1
ATOM 741 C CA . ASN A 1 86 ? 17.662 3.486 -24.288 1.00 75.62 86 ASN A CA 1
ATOM 742 C C . ASN A 1 86 ? 17.299 4.260 -25.568 1.00 75.62 86 ASN A C 1
ATOM 744 O O . ASN A 1 86 ? 17.754 3.931 -26.665 1.00 75.62 86 ASN A O 1
ATOM 748 N N . ILE A 1 87 ? 16.509 5.330 -25.414 1.00 75.50 87 ILE A N 1
ATOM 749 C CA . ILE A 1 87 ? 15.986 6.138 -26.528 1.00 75.50 87 ILE A CA 1
ATOM 750 C C . ILE A 1 87 ? 17.100 6.621 -27.472 1.00 75.50 87 ILE A C 1
ATOM 752 O O . ILE A 1 87 ? 16.908 6.670 -28.684 1.00 75.50 87 ILE A O 1
ATOM 756 N N . LYS A 1 88 ? 18.283 6.951 -26.932 1.00 76.19 88 LYS A N 1
ATOM 757 C CA . LYS A 1 88 ? 19.401 7.485 -27.721 1.00 76.19 88 LYS A CA 1
ATOM 758 C C . LYS A 1 88 ? 20.025 6.401 -28.598 1.00 76.19 88 LYS A C 1
ATOM 760 O O . LYS A 1 88 ? 20.232 6.625 -29.787 1.00 76.19 88 LYS A O 1
ATOM 765 N N . ALA A 1 89 ? 20.269 5.223 -28.025 1.00 75.50 89 ALA A N 1
ATOM 766 C CA . ALA A 1 89 ? 20.835 4.084 -28.744 1.00 75.50 89 ALA A CA 1
ATOM 767 C C . ALA A 1 89 ? 19.852 3.523 -29.784 1.00 75.50 89 ALA A C 1
ATOM 769 O O . ALA A 1 89 ? 20.237 3.262 -30.923 1.00 75.50 89 ALA A O 1
ATOM 770 N N . ARG A 1 90 ? 18.562 3.442 -29.438 1.00 82.56 90 ARG A N 1
ATOM 771 C CA . ARG A 1 90 ? 17.498 3.056 -30.373 1.00 82.56 90 ARG A CA 1
ATOM 772 C C . ARG A 1 90 ? 17.423 3.999 -31.573 1.00 82.56 90 ARG A C 1
ATOM 774 O O . ARG A 1 90 ? 17.377 3.535 -32.708 1.00 82.56 90 ARG A O 1
ATOM 781 N N . ASN A 1 91 ? 17.442 5.311 -31.343 1.00 84.19 91 ASN A N 1
ATOM 782 C CA . ASN A 1 91 ? 17.380 6.291 -32.428 1.00 84.19 91 ASN A CA 1
ATOM 783 C C . ASN A 1 91 ? 18.618 6.231 -33.334 1.00 84.19 91 ASN A C 1
ATOM 785 O O . ASN A 1 91 ? 18.493 6.417 -34.542 1.00 84.19 91 ASN A O 1
ATOM 789 N N . ALA A 1 92 ? 19.799 5.947 -32.777 1.00 84.56 92 ALA A N 1
ATOM 790 C CA . ALA A 1 92 ? 21.007 5.737 -33.571 1.00 84.56 92 ALA A CA 1
ATOM 791 C C . ALA A 1 92 ? 20.877 4.505 -34.482 1.00 84.56 92 ALA A C 1
ATOM 793 O O . ALA A 1 92 ? 21.144 4.607 -35.675 1.00 84.56 92 ALA A O 1
ATOM 794 N N . LEU A 1 93 ? 20.386 3.376 -33.959 1.00 86.31 93 LEU A N 1
ATOM 795 C CA . LEU A 1 93 ? 20.149 2.166 -34.757 1.00 86.31 93 LEU A CA 1
ATOM 796 C C . LEU A 1 93 ? 19.127 2.389 -35.879 1.00 86.31 93 LEU A C 1
ATOM 798 O O . LEU A 1 93 ? 19.351 1.934 -36.996 1.00 86.31 93 LEU A O 1
ATOM 802 N N . VAL A 1 94 ? 18.040 3.121 -35.609 1.00 88.44 94 VAL A N 1
ATOM 803 C CA . VAL A 1 94 ? 17.035 3.471 -36.631 1.00 88.44 94 VAL A CA 1
ATOM 804 C C . VAL A 1 94 ? 17.631 4.363 -37.722 1.00 88.44 94 VAL A C 1
ATOM 806 O O . VAL A 1 94 ? 17.340 4.171 -38.897 1.00 88.44 94 VAL A O 1
ATOM 809 N N . LYS A 1 95 ? 18.498 5.316 -37.363 1.00 89.25 95 LYS A N 1
ATOM 810 C CA . LYS A 1 95 ? 19.208 6.132 -38.360 1.00 89.25 95 LYS A CA 1
ATOM 811 C C . LYS A 1 95 ? 20.143 5.287 -39.219 1.00 89.25 95 LYS A C 1
ATOM 813 O O . LYS A 1 95 ? 20.160 5.453 -40.432 1.00 89.25 95 LYS A O 1
ATOM 818 N N . ILE A 1 96 ? 20.898 4.372 -38.610 1.00 90.81 96 ILE A N 1
ATOM 819 C CA . ILE A 1 96 ? 21.800 3.475 -39.346 1.00 90.81 96 ILE A CA 1
ATOM 820 C C . ILE A 1 96 ? 20.997 2.594 -40.309 1.00 90.81 96 ILE A C 1
ATOM 822 O O . ILE A 1 96 ? 21.362 2.488 -41.475 1.00 90.81 96 ILE A O 1
ATOM 826 N N . SER A 1 97 ? 19.874 2.018 -39.868 1.00 89.06 97 SER A N 1
ATOM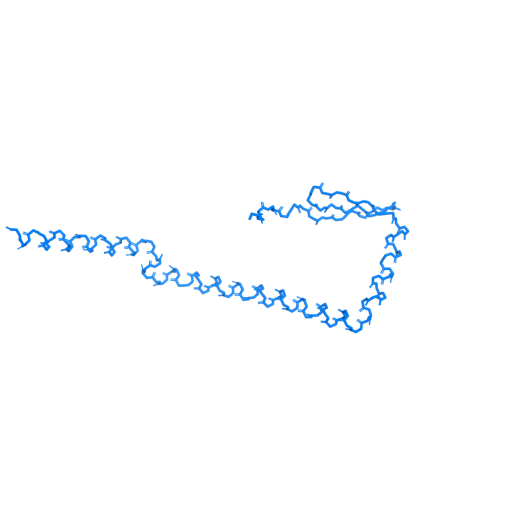 827 C CA . SER A 1 97 ? 19.047 1.183 -40.743 1.00 89.06 97 SER A CA 1
ATOM 828 C C . SER A 1 97 ? 18.420 1.973 -41.895 1.00 89.06 97 SER A C 1
ATOM 830 O O . SER A 1 97 ? 18.379 1.471 -43.016 1.00 89.06 97 SER A O 1
ATOM 832 N N . GLN A 1 98 ? 17.998 3.218 -41.656 1.00 92.38 98 GLN A N 1
ATOM 833 C CA . GLN A 1 98 ? 17.525 4.121 -42.710 1.00 92.38 98 GLN A CA 1
ATOM 834 C C . GLN A 1 98 ? 18.618 4.424 -43.738 1.00 92.38 98 GLN A C 1
ATOM 836 O O . GLN A 1 98 ? 18.368 4.318 -44.935 1.00 92.38 98 GLN A O 1
ATOM 841 N N . LEU A 1 99 ? 19.838 4.732 -43.289 1.00 91.19 99 LEU A N 1
ATOM 842 C CA . LEU A 1 99 ? 20.969 4.987 -44.183 1.00 91.19 99 LEU A CA 1
ATOM 843 C C . LEU A 1 99 ? 21.323 3.750 -45.019 1.00 91.19 99 LEU A C 1
ATOM 845 O O . LEU A 1 99 ? 21.508 3.861 -46.227 1.00 91.19 99 LEU A O 1
ATOM 849 N N . CYS A 1 100 ? 21.357 2.563 -44.409 1.00 91.31 100 CYS A N 1
ATOM 850 C CA . CYS A 1 100 ? 21.571 1.307 -45.132 1.00 91.31 100 CYS A CA 1
ATOM 851 C C . CYS A 1 100 ? 20.479 1.050 -46.181 1.00 91.31 100 CYS A C 1
ATOM 853 O O . CYS A 1 100 ? 20.781 0.601 -47.286 1.00 91.31 100 CYS A O 1
ATOM 855 N N . TYR A 1 101 ? 19.223 1.363 -45.856 1.00 92.69 101 TYR A N 1
ATOM 856 C CA . TYR A 1 101 ? 18.104 1.228 -46.784 1.00 92.69 101 TYR A CA 1
ATOM 857 C C . TYR A 1 101 ? 18.206 2.207 -47.962 1.00 92.69 101 TYR A C 1
ATOM 859 O O . TYR A 1 101 ? 18.028 1.803 -49.110 1.00 92.69 101 TYR A O 1
ATOM 867 N N . GLU A 1 102 ? 18.547 3.474 -47.711 1.00 92.06 102 GLU A N 1
ATOM 868 C CA . GLU A 1 102 ? 18.760 4.456 -48.780 1.00 92.06 102 GLU A CA 1
ATOM 869 C C . GLU A 1 102 ? 19.928 4.079 -49.693 1.00 92.06 102 GLU A C 1
ATOM 871 O O . GLU A 1 102 ? 19.808 4.189 -50.912 1.00 92.06 102 GLU A O 1
ATOM 876 N N . MET A 1 103 ? 21.034 3.597 -49.124 1.00 87.44 103 MET A N 1
ATOM 877 C CA . MET A 1 103 ? 22.186 3.128 -49.896 1.00 87.44 103 MET A CA 1
ATOM 878 C C . MET A 1 103 ? 21.831 1.921 -50.762 1.00 87.44 103 MET A C 1
ATOM 880 O O . MET A 1 103 ? 22.143 1.908 -51.949 1.00 87.44 103 MET A O 1
ATOM 884 N N . SER A 1 104 ? 21.119 0.939 -50.206 1.00 89.56 104 SER A N 1
ATOM 885 C CA . SER A 1 104 ? 20.641 -0.216 -50.970 1.00 89.56 104 SER A CA 1
ATOM 886 C C . SER A 1 104 ? 19.714 0.208 -52.110 1.00 89.56 104 SER A C 1
ATOM 888 O O . SER A 1 104 ? 19.892 -0.247 -53.237 1.00 89.56 104 SER A O 1
ATOM 890 N N . LYS A 1 105 ? 18.788 1.139 -51.855 1.00 87.69 105 LYS A N 1
ATOM 891 C CA . LYS A 1 105 ? 17.884 1.680 -52.876 1.00 87.69 105 LYS A CA 1
ATOM 892 C C . LYS A 1 105 ? 18.629 2.422 -53.990 1.00 87.69 105 LYS A C 1
ATOM 894 O O . LYS A 1 105 ? 18.210 2.348 -55.136 1.00 87.69 105 LYS A O 1
ATOM 899 N N . ARG A 1 106 ? 19.716 3.129 -53.664 1.00 80.69 106 ARG A N 1
ATOM 900 C CA . ARG A 1 106 ? 20.564 3.831 -54.644 1.00 80.69 106 ARG A CA 1
ATOM 901 C C . ARG A 1 106 ? 21.469 2.895 -55.444 1.00 80.69 106 ARG A C 1
ATOM 903 O O . ARG A 1 106 ? 21.790 3.228 -56.569 1.00 80.69 106 ARG A O 1
ATOM 910 N N . CYS A 1 107 ? 21.887 1.762 -54.881 1.00 70.69 107 CYS A N 1
ATOM 911 C CA . CYS A 1 107 ? 22.684 0.754 -55.593 1.00 70.69 107 CYS A CA 1
ATOM 912 C C . CYS A 1 107 ? 21.846 -0.193 -56.472 1.00 70.69 107 CYS A C 1
ATOM 914 O O . CYS A 1 107 ? 22.413 -0.891 -57.305 1.00 70.69 107 CYS A O 1
ATOM 916 N N . LEU A 1 108 ? 20.529 -0.259 -56.257 1.00 58.31 108 LEU A N 1
ATOM 917 C CA . LEU A 1 108 ? 19.576 -1.068 -57.033 1.00 58.31 108 LEU A CA 1
ATOM 918 C C . LEU A 1 108 ? 18.832 -0.269 -58.125 1.00 58.31 108 LEU A C 1
ATOM 920 O O . LEU A 1 108 ? 17.962 -0.836 -58.784 1.00 58.31 108 LEU A O 1
ATOM 924 N N . ALA A 1 109 ? 19.147 1.018 -58.291 1.00 49.06 109 ALA A N 1
ATOM 925 C CA . ALA A 1 109 ? 18.639 1.903 -59.343 1.00 49.06 109 ALA A CA 1
ATOM 926 C C . ALA A 1 109 ? 19.764 2.234 -60.329 1.00 49.06 109 ALA A C 1
ATOM 928 O O . ALA A 1 109 ? 19.450 2.370 -61.531 1.00 49.06 109 ALA A O 1
#

Sequence (109 aa):
VFSSSPGPTYAILSKEGVTRVFGKKVDFVTQERFIEETKFFNRLRKINFFRYYYLRKSWLLWRRSIRSRRIEEVKKNISSHFLLVNIKARNALVKISQLCYEMSKRCLA

pLDDT: mean 84.14, std 12.82, range [34.28, 94.69]

Secondary structure (DSSP, 8-state):
--------EEEEE-SSEEEEEETTEEEEEEHHHHHHHHHHHHHHHHSHHHHHHHHHHHHHHHHHHHHHHHHHHHHHHHHHH-TTTSHHHHHHHHHHHHHHHHHHHHH--

Foldseek 3Di:
DPPDDFADWDWDDDPQFIWTDTHPDIDTDGNVRVVVVVVVVVVVCPPVVNVVVVVVVVVVVVVVVVVVVVVVVVVVVCCVPPLCNPPVSVVVVVVVVVVVVVVVVVVVD